Protein AF-A0A1M3DYM0-F1 (afdb_monomer_lite)

Structure (mmCIF, N/CA/C/O backbone):
data_AF-A0A1M3DYM0-F1
#
_entry.id   AF-A0A1M3DYM0-F1
#
loop_
_atom_site.group_PDB
_atom_site.id
_atom_site.type_symbol
_atom_site.label_atom_id
_atom_site.label_alt_id
_atom_site.label_comp_id
_atom_site.label_asym_id
_atom_site.label_entity_id
_atom_site.label_seq_id
_atom_site.pdbx_PDB_ins_code
_atom_site.Cartn_x
_atom_site.Cartn_y
_atom_site.Cartn_z
_atom_site.occupancy
_atom_site.B_iso_or_equiv
_atom_site.auth_seq_id
_atom_site.auth_comp_id
_atom_site.auth_asym_id
_atom_site.auth_atom_id
_atom_site.pdbx_PDB_model_num
ATOM 1 N N . MET A 1 1 ? -17.609 -6.532 -13.277 1.00 40.03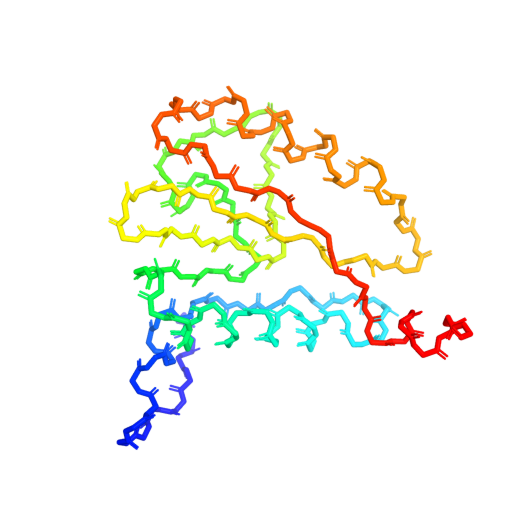 1 MET A N 1
ATOM 2 C CA . MET A 1 1 ? -17.689 -7.628 -12.290 1.00 40.03 1 MET A CA 1
ATOM 3 C C . MET A 1 1 ? -16.278 -7.915 -11.795 1.00 40.03 1 MET A C 1
ATOM 5 O O . MET A 1 1 ? -15.436 -8.261 -12.615 1.00 40.03 1 MET A O 1
ATOM 9 N N . GLU A 1 2 ? -15.977 -7.679 -10.514 1.00 49.16 2 GLU A N 1
ATOM 10 C CA . GLU A 1 2 ? -14.717 -8.156 -9.920 1.00 49.16 2 GLU A CA 1
ATOM 11 C C . GLU A 1 2 ? -14.795 -9.689 -9.853 1.00 49.16 2 GLU A C 1
ATOM 13 O O . GLU A 1 2 ? -15.688 -10.238 -9.218 1.00 49.16 2 GLU A O 1
ATOM 18 N N . GLN A 1 3 ? -13.928 -10.382 -10.597 1.00 49.69 3 GLN A N 1
ATOM 19 C CA . GLN A 1 3 ? -13.824 -11.841 -10.528 1.00 49.69 3 GLN A CA 1
ATOM 20 C C . GLN A 1 3 ? -13.095 -12.198 -9.229 1.00 49.69 3 GLN A C 1
ATOM 22 O O . GLN A 1 3 ? -11.924 -11.850 -9.080 1.00 49.69 3 GLN A O 1
ATOM 27 N N . GLY A 1 4 ? -13.798 -12.837 -8.295 1.00 56.19 4 GLY A N 1
ATOM 28 C CA . GLY A 1 4 ? -13.215 -13.370 -7.064 1.00 56.19 4 GLY A CA 1
ATOM 29 C C . GLY A 1 4 ? -12.398 -14.637 -7.325 1.00 56.19 4 GLY A C 1
ATOM 30 O O . GLY A 1 4 ? -12.636 -15.358 -8.296 1.00 56.19 4 GLY A O 1
ATOM 31 N N . LEU A 1 5 ? -11.420 -14.906 -6.459 1.00 68.75 5 LEU A N 1
ATOM 32 C CA . LEU A 1 5 ? -10.680 -16.168 -6.467 1.00 68.75 5 LEU A CA 1
ATOM 33 C C . LEU A 1 5 ? -11.627 -17.333 -6.133 1.00 68.75 5 LEU A C 1
ATOM 35 O O . LEU A 1 5 ? -12.543 -17.178 -5.332 1.00 68.75 5 LEU A O 1
ATOM 39 N N . ASN A 1 6 ? -11.383 -18.519 -6.699 1.00 79.56 6 ASN A N 1
ATOM 40 C CA . ASN A 1 6 ? -12.100 -19.726 -6.283 1.00 79.56 6 ASN A CA 1
ATOM 41 C C . ASN A 1 6 ? -11.680 -20.091 -4.843 1.00 79.56 6 ASN A C 1
ATOM 43 O O . ASN A 1 6 ? -10.498 -20.383 -4.590 1.00 79.56 6 ASN A O 1
ATOM 47 N N . ILE A 1 7 ? -12.634 -20.014 -3.912 1.00 83.31 7 ILE A N 1
ATOM 48 C CA . ILE A 1 7 ? -12.453 -20.249 -2.476 1.00 83.31 7 ILE A CA 1
ATOM 49 C C . ILE A 1 7 ? -12.817 -21.700 -2.171 1.00 83.31 7 ILE A C 1
ATOM 51 O O . ILE A 1 7 ? -13.861 -22.201 -2.581 1.00 83.31 7 ILE A O 1
ATOM 55 N N . ARG A 1 8 ? -11.924 -22.384 -1.462 1.00 87.50 8 ARG A N 1
ATOM 56 C CA . ARG A 1 8 ? -12.113 -23.754 -0.975 1.00 87.50 8 ARG A CA 1
ATOM 57 C C . ARG A 1 8 ? -12.104 -23.728 0.554 1.00 87.50 8 ARG A C 1
ATOM 59 O O . ARG A 1 8 ? -11.519 -22.791 1.098 1.00 87.50 8 ARG A O 1
ATOM 66 N N . PRO A 1 9 ? -12.664 -24.744 1.233 1.00 88.12 9 PRO A N 1
ATOM 67 C CA . PRO A 1 9 ? -12.519 -24.876 2.680 1.00 88.12 9 PRO A CA 1
ATOM 68 C C . PRO A 1 9 ? -11.049 -24.751 3.112 1.00 88.12 9 PRO A C 1
ATOM 70 O O . PRO A 1 9 ? -10.177 -25.394 2.520 1.00 88.12 9 PRO A O 1
ATOM 73 N N . GLY A 1 10 ? -10.769 -23.894 4.095 1.00 86.12 10 GLY A N 1
ATOM 74 C CA . GLY A 1 10 ? -9.414 -23.551 4.549 1.00 86.12 10 GLY A CA 1
ATOM 75 C C . GLY A 1 10 ? -8.703 -22.473 3.713 1.00 86.12 10 GLY A C 1
ATOM 76 O O . GLY A 1 10 ? -7.517 -22.205 3.922 1.00 86.12 10 GLY A O 1
ATOM 77 N N . GLN A 1 11 ? -9.384 -21.869 2.734 1.00 89.81 11 GLN A N 1
ATOM 78 C CA . GLN A 1 11 ? -8.876 -20.770 1.902 1.00 89.81 11 GLN A CA 1
ATOM 79 C C . GLN A 1 11 ? -9.762 -19.521 1.957 1.00 89.81 11 GLN A C 1
ATOM 81 O O . GLN A 1 11 ? -9.726 -18.698 1.042 1.00 89.81 11 GLN A O 1
ATOM 86 N N . GLU A 1 12 ? -10.540 -19.369 3.024 1.00 91.44 12 GLU A N 1
ATOM 87 C CA . GLU A 1 12 ? -11.462 -18.255 3.263 1.00 91.44 12 GLU A CA 1
ATOM 88 C C . GLU A 1 12 ? -10.723 -16.909 3.269 1.00 91.44 12 GLU A C 1
ATOM 90 O O . GLU A 1 12 ? -11.257 -15.899 2.823 1.00 91.44 12 GLU A O 1
ATOM 95 N N . TRP A 1 13 ? -9.438 -16.903 3.641 1.00 92.38 13 TRP A N 1
ATOM 96 C CA . TRP A 1 13 ? -8.554 -15.735 3.548 1.00 92.38 13 TRP A CA 1
ATOM 97 C C . TRP A 1 13 ? -8.518 -15.104 2.143 1.00 92.38 13 TRP A C 1
ATOM 99 O O . TRP A 1 13 ? -8.252 -13.910 2.011 1.00 92.38 13 TRP A O 1
ATOM 109 N N . LYS A 1 14 ? -8.827 -15.860 1.079 1.00 92.12 14 LYS A N 1
ATOM 110 C CA . LYS A 1 14 ? -8.920 -15.332 -0.291 1.00 92.12 14 LYS A CA 1
ATOM 111 C C . LYS A 1 14 ? -10.018 -14.279 -0.454 1.00 92.12 14 LYS A C 1
ATOM 113 O O . LYS A 1 14 ? -9.884 -13.429 -1.329 1.00 92.12 14 LYS A O 1
ATOM 118 N N . GLU A 1 15 ? -11.069 -14.307 0.368 1.00 92.69 15 GLU A N 1
ATOM 119 C CA . GLU A 1 15 ? -12.156 -13.315 0.346 1.00 92.69 15 GLU A CA 1
ATOM 120 C C . GLU A 1 15 ? -11.681 -11.908 0.726 1.00 92.69 15 GLU A C 1
ATOM 122 O O . GLU A 1 15 ? -12.278 -10.907 0.317 1.00 92.69 15 GLU A O 1
ATOM 127 N N . LEU A 1 16 ? -10.580 -11.819 1.478 1.00 95.62 16 LEU A N 1
ATOM 128 C CA . LEU A 1 16 ? -9.993 -10.550 1.894 1.00 95.62 16 LEU A CA 1
ATOM 129 C C . LEU A 1 16 ? -9.341 -9.804 0.725 1.00 95.62 16 LEU A C 1
ATOM 131 O O . LEU A 1 16 ? -9.218 -8.583 0.794 1.00 95.62 16 LEU A O 1
ATOM 135 N N . ILE A 1 17 ? -8.926 -10.513 -0.332 1.00 96.44 17 ILE A N 1
ATOM 136 C CA . ILE A 1 17 ? -8.155 -9.962 -1.450 1.00 96.44 17 ILE A CA 1
ATOM 137 C C . ILE A 1 17 ? -9.098 -9.566 -2.590 1.00 96.44 17 ILE A C 1
ATOM 139 O O . ILE A 1 17 ? -9.774 -10.404 -3.185 1.00 96.44 17 ILE A O 1
ATOM 143 N N . LYS A 1 18 ? -9.108 -8.277 -2.940 1.00 95.50 18 LYS A N 1
ATOM 144 C CA . LYS A 1 18 ? -9.965 -7.707 -3.991 1.00 95.50 18 LYS A CA 1
ATOM 145 C C . LYS A 1 18 ? -9.143 -6.990 -5.064 1.00 95.50 18 LYS A C 1
ATOM 147 O O . LYS A 1 18 ? -8.092 -6.412 -4.794 1.00 95.50 18 LYS A O 1
ATOM 152 N N . GLY A 1 19 ? -9.665 -6.946 -6.286 1.00 93.38 19 GLY A N 1
ATOM 153 C CA . GLY A 1 19 ? -9.029 -6.262 -7.414 1.00 93.38 19 GLY A CA 1
ATOM 154 C C . GLY A 1 19 ? -8.080 -7.149 -8.224 1.00 93.38 19 GLY A C 1
ATOM 155 O O . GLY A 1 19 ? -8.156 -8.373 -8.179 1.00 93.38 19 GLY A O 1
ATOM 156 N N . ARG A 1 20 ? -7.232 -6.516 -9.040 1.00 94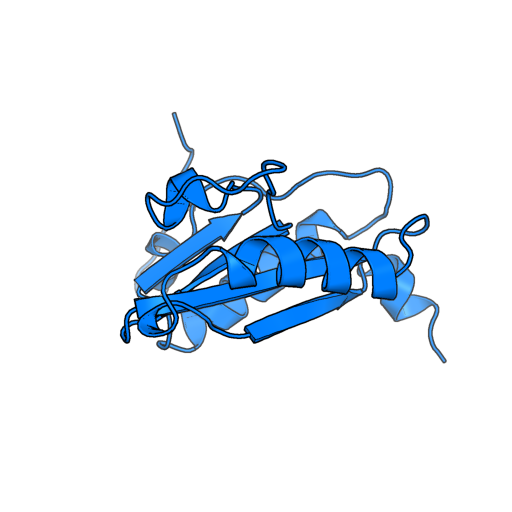.00 20 ARG A N 1
ATOM 157 C CA . ARG A 1 20 ? -6.264 -7.189 -9.920 1.00 94.00 20 ARG A CA 1
ATOM 158 C C . ARG A 1 20 ? -4.911 -6.501 -9.774 1.00 94.00 20 ARG A C 1
ATOM 160 O O . ARG A 1 20 ? -4.910 -5.272 -9.687 1.00 94.00 20 ARG A O 1
ATOM 167 N N . PRO A 1 21 ? -3.796 -7.248 -9.755 1.00 94.25 21 PRO A N 1
ATOM 168 C CA . PRO A 1 21 ? -2.479 -6.633 -9.682 1.00 94.25 21 PRO A CA 1
ATOM 169 C C . PRO A 1 21 ? -2.215 -5.785 -10.928 1.00 94.25 21 PRO A C 1
ATOM 171 O O . PRO A 1 21 ? -2.803 -6.008 -11.992 1.00 94.25 21 PRO A O 1
ATOM 174 N N . GLN A 1 22 ? -1.324 -4.806 -10.801 1.00 92.25 22 GLN A N 1
ATOM 175 C CA . GLN A 1 22 ? -0.826 -4.081 -11.957 1.00 92.25 22 GLN A CA 1
ATOM 176 C C . GLN A 1 22 ? 0.103 -4.986 -12.769 1.00 92.25 22 GLN A C 1
ATOM 178 O O . GLN A 1 22 ? 1.094 -5.508 -12.258 1.00 92.25 22 GLN A O 1
ATOM 183 N N . VAL A 1 23 ? -0.214 -5.132 -14.053 1.00 90.12 23 VAL A N 1
ATOM 184 C CA . VAL A 1 23 ? 0.666 -5.778 -15.026 1.00 90.12 23 VAL A CA 1
ATOM 185 C C . VAL A 1 23 ? 1.568 -4.702 -15.625 1.00 90.12 23 VAL A C 1
ATOM 187 O O . VAL A 1 23 ? 1.080 -3.687 -16.122 1.00 90.12 23 VAL A O 1
ATOM 190 N N . THR A 1 24 ? 2.881 -4.910 -15.556 1.00 86.56 24 THR A N 1
ATOM 191 C CA . THR A 1 24 ? 3.902 -4.015 -16.124 1.00 86.56 24 THR A CA 1
ATOM 192 C C . THR A 1 24 ? 4.804 -4.788 -17.088 1.00 86.56 24 THR A C 1
ATOM 194 O O . THR A 1 24 ? 4.672 -6.000 -17.237 1.00 86.56 24 THR A O 1
ATOM 197 N N . GLY A 1 25 ? 5.750 -4.100 -17.734 1.00 85.19 25 GLY A N 1
ATOM 198 C CA . GLY A 1 25 ? 6.798 -4.753 -18.529 1.00 85.19 25 GLY A CA 1
ATOM 199 C C . GLY A 1 25 ? 7.892 -5.440 -17.696 1.00 85.19 25 GLY A C 1
ATOM 200 O O . GLY A 1 25 ? 8.821 -6.001 -18.271 1.00 85.19 25 GLY A O 1
ATOM 201 N N . THR A 1 26 ? 7.831 -5.377 -16.359 1.00 88.62 26 THR A N 1
ATOM 202 C CA . THR A 1 26 ? 8.799 -6.053 -15.484 1.00 88.62 26 THR A CA 1
ATOM 203 C C . THR A 1 26 ? 8.251 -7.399 -15.028 1.00 88.62 26 THR A C 1
ATOM 205 O O . THR A 1 26 ? 7.229 -7.475 -14.347 1.00 88.62 26 THR A O 1
ATOM 208 N N . GLU A 1 27 ? 8.961 -8.466 -15.383 1.00 89.94 27 GLU A N 1
ATOM 209 C CA . GLU A 1 27 ? 8.578 -9.834 -15.048 1.00 89.94 27 GLU A CA 1
ATOM 210 C C . GLU A 1 27 ? 8.458 -10.046 -13.531 1.00 89.94 27 GLU A C 1
ATOM 212 O O . GLU A 1 27 ? 9.367 -9.727 -12.752 1.00 89.94 27 GLU A O 1
ATOM 217 N N . GLY A 1 28 ? 7.313 -10.605 -13.132 1.00 89.38 28 GLY A N 1
ATOM 218 C CA . GLY A 1 28 ? 6.984 -10.952 -11.754 1.00 89.38 28 GLY A CA 1
ATOM 219 C C . GLY A 1 28 ? 6.511 -9.791 -10.882 1.00 89.38 28 GLY A C 1
ATOM 220 O O . GLY A 1 28 ? 6.407 -9.965 -9.672 1.00 89.38 28 GLY A O 1
ATOM 221 N N . HIS A 1 29 ? 6.229 -8.619 -11.455 1.00 93.31 29 HIS A N 1
ATOM 222 C CA . HIS A 1 29 ? 5.649 -7.491 -10.720 1.00 93.31 29 HIS A CA 1
ATOM 223 C C . HIS A 1 29 ? 4.248 -7.810 -10.164 1.00 93.31 29 HIS A C 1
ATOM 225 O O . HIS A 1 29 ? 3.953 -7.628 -8.979 1.00 93.31 29 HIS A O 1
ATOM 231 N N . ASP A 1 30 ? 3.386 -8.342 -11.025 1.00 93.38 30 ASP A N 1
ATOM 232 C CA . ASP A 1 30 ? 2.032 -8.770 -10.692 1.00 93.38 30 ASP A CA 1
ATOM 233 C C . ASP A 1 30 ? 2.030 -9.955 -9.721 1.00 93.38 30 ASP A C 1
ATOM 235 O O . ASP A 1 30 ? 1.288 -9.960 -8.737 1.00 93.38 30 ASP A O 1
ATOM 239 N N . PHE A 1 31 ? 2.917 -10.920 -9.961 1.00 93.75 31 PHE A N 1
ATOM 240 C CA . PHE A 1 31 ? 3.108 -12.080 -9.106 1.00 93.75 31 PHE A CA 1
ATOM 241 C C . PHE A 1 31 ? 3.513 -11.669 -7.688 1.00 93.75 31 PHE A C 1
ATOM 243 O O 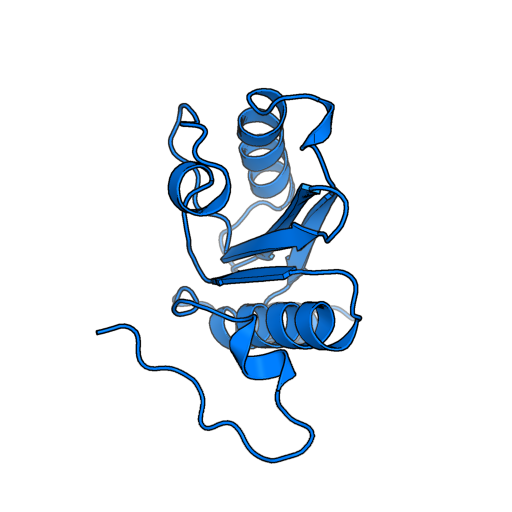. PHE A 1 31 ? 2.853 -12.070 -6.735 1.00 93.75 31 PHE A O 1
ATOM 250 N N . THR A 1 32 ? 4.516 -10.798 -7.535 1.00 95.75 32 THR A N 1
ATOM 251 C CA . THR A 1 32 ? 4.928 -10.306 -6.212 1.00 95.75 32 THR A CA 1
ATOM 252 C C . THR A 1 32 ? 3.815 -9.526 -5.509 1.00 95.75 32 THR A C 1
ATOM 254 O O . THR A 1 32 ? 3.658 -9.652 -4.297 1.00 95.75 32 THR A O 1
ATOM 257 N N . SER A 1 33 ? 2.995 -8.771 -6.244 1.00 96.69 33 SER A N 1
ATOM 258 C CA . SER A 1 33 ? 1.826 -8.099 -5.657 1.00 96.69 33 SER A CA 1
ATOM 259 C C . SER A 1 33 ? 0.820 -9.110 -5.086 1.00 96.69 33 SER A C 1
ATOM 261 O O . SER A 1 33 ? 0.292 -8.921 -3.989 1.00 96.69 33 SER A O 1
ATOM 263 N N . ILE A 1 34 ? 0.575 -10.210 -5.808 1.00 96.19 34 ILE A N 1
ATOM 264 C CA . ILE A 1 34 ? -0.291 -11.304 -5.346 1.00 96.19 34 ILE A CA 1
ATOM 265 C C . ILE A 1 34 ? 0.318 -12.007 -4.126 1.00 96.19 34 ILE A C 1
ATOM 267 O O . ILE A 1 34 ? -0.408 -12.247 -3.164 1.00 96.19 34 ILE A O 1
ATOM 271 N N . GLU A 1 35 ? 1.621 -12.309 -4.132 1.00 96.62 35 GLU A N 1
ATOM 272 C CA . GLU A 1 35 ? 2.314 -12.938 -2.994 1.00 96.62 35 GLU A CA 1
ATOM 273 C C . GLU A 1 35 ? 2.131 -12.125 -1.710 1.00 96.62 35 GLU A C 1
ATOM 275 O O . GLU A 1 35 ? 1.683 -12.663 -0.701 1.00 96.62 35 GLU A O 1
ATOM 280 N N . VAL A 1 36 ? 2.371 -10.813 -1.771 1.00 97.81 36 VAL A N 1
ATOM 281 C CA . VAL A 1 36 ? 2.185 -9.904 -0.629 1.00 97.81 36 VAL A CA 1
ATOM 282 C C . VAL A 1 36 ? 0.742 -9.924 -0.128 1.00 97.81 36 VAL A C 1
ATOM 284 O O . VAL A 1 36 ? 0.503 -9.973 1.078 1.00 97.81 36 VAL A O 1
ATOM 287 N N . ALA A 1 37 ? -0.238 -9.898 -1.035 1.00 97.81 37 ALA A N 1
ATOM 288 C CA . ALA A 1 37 ? -1.642 -9.953 -0.643 1.00 97.81 37 ALA A CA 1
ATOM 289 C C . ALA A 1 37 ? -2.003 -11.286 0.034 1.00 97.81 37 ALA A C 1
ATOM 291 O O . ALA A 1 37 ? -2.769 -11.286 0.997 1.00 97.81 37 ALA A O 1
ATOM 292 N N . ILE A 1 38 ? -1.434 -12.406 -0.424 1.00 96.69 38 ILE A N 1
ATOM 293 C CA . ILE A 1 38 ? -1.601 -13.723 0.209 1.00 96.69 38 ILE A CA 1
ATOM 294 C C . ILE A 1 38 ? -0.960 -13.733 1.599 1.00 96.69 38 ILE A C 1
ATOM 296 O O . ILE A 1 38 ? -1.626 -14.119 2.557 1.00 96.69 38 ILE A O 1
ATOM 300 N N . GLU A 1 39 ? 0.284 -13.262 1.731 1.00 97.44 39 GLU A N 1
ATOM 301 C CA . GLU A 1 39 ? 0.985 -13.147 3.019 1.00 97.44 39 GLU A CA 1
ATOM 302 C C . GLU A 1 39 ? 0.158 -12.335 4.026 1.00 97.44 39 GLU A C 1
ATOM 304 O O . GLU A 1 39 ? -0.042 -12.745 5.171 1.00 97.44 39 GLU A O 1
ATOM 309 N N . TRP A 1 40 ? -0.375 -11.190 3.595 1.00 98.06 40 TRP A N 1
ATOM 310 C CA . TRP A 1 40 ? -1.212 -10.336 4.435 1.00 98.06 40 TRP A CA 1
ATOM 311 C C . TRP A 1 40 ? -2.527 -11.013 4.809 1.00 98.06 40 TRP A C 1
ATOM 313 O O . TRP A 1 40 ? -2.902 -10.996 5.981 1.00 98.06 40 TRP A O 1
ATOM 323 N N . ALA A 1 41 ? -3.205 -11.654 3.859 1.00 97.31 41 ALA A N 1
ATOM 324 C CA . ALA A 1 41 ? -4.462 -12.344 4.126 1.00 97.31 41 ALA A CA 1
ATOM 325 C C . ALA A 1 41 ? -4.273 -13.505 5.116 1.00 97.31 41 ALA A C 1
ATOM 327 O O . ALA A 1 41 ? -5.068 -13.676 6.038 1.00 97.31 41 ALA A O 1
ATOM 328 N N . GLN A 1 42 ? -3.189 -14.267 4.967 1.00 96.31 42 GLN A N 1
ATOM 329 C CA . GLN A 1 42 ? -2.860 -15.392 5.841 1.00 96.31 42 GLN A CA 1
ATOM 330 C C . GLN A 1 42 ? -2.344 -14.958 7.218 1.00 96.31 42 GLN A C 1
ATOM 332 O O . GLN A 1 42 ? -2.440 -15.728 8.169 1.00 96.31 42 GLN A O 1
ATOM 337 N N . SER A 1 43 ? -1.839 -13.727 7.358 1.00 96.75 43 SER A N 1
ATOM 338 C CA . SER A 1 43 ? -1.349 -13.215 8.645 1.00 96.75 43 SER A CA 1
ATOM 339 C C . SER A 1 43 ? -2.441 -13.031 9.708 1.00 96.75 43 SER A C 1
ATOM 341 O O . SER A 1 43 ? -2.122 -12.910 10.888 1.00 96.75 43 SER A O 1
ATOM 343 N N . GLY A 1 44 ? -3.716 -12.938 9.306 1.00 96.12 44 GLY A N 1
ATOM 344 C CA . GLY A 1 44 ? -4.834 -12.626 10.204 1.00 96.12 44 GLY A CA 1
ATOM 345 C C . GLY A 1 44 ? -4.863 -11.179 10.718 1.00 96.12 44 GLY A C 1
ATOM 346 O O . GLY A 1 44 ? -5.688 -10.847 11.562 1.00 96.12 44 GLY A O 1
ATOM 347 N N . LEU A 1 45 ? -3.978 -10.298 10.232 1.00 97.94 45 LEU A N 1
ATOM 348 C CA . LEU A 1 45 ? -3.918 -8.897 10.671 1.00 97.94 45 LEU A CA 1
ATOM 349 C C . LEU A 1 45 ? -4.885 -7.976 9.917 1.00 97.94 45 LEU A C 1
ATOM 351 O O . LEU A 1 45 ? -5.193 -6.883 10.402 1.00 97.94 45 LEU A O 1
ATOM 355 N N . TYR A 1 46 ? -5.344 -8.392 8.738 1.00 98.25 46 TYR A N 1
ATOM 356 C CA . TYR A 1 46 ? -6.067 -7.548 7.792 1.00 98.25 46 TYR A CA 1
ATOM 357 C C . TYR A 1 46 ? -7.518 -7.978 7.636 1.00 98.25 46 TYR A C 1
ATOM 359 O O . TYR A 1 46 ? -7.817 -9.159 7.504 1.00 98.25 46 TYR A O 1
ATOM 367 N N . LYS A 1 47 ? -8.409 -6.988 7.561 1.00 97.12 47 LYS A N 1
ATOM 368 C CA . LYS A 1 47 ? -9.834 -7.190 7.261 1.00 97.12 47 LYS A CA 1
ATOM 369 C C . LYS A 1 47 ? -10.188 -6.947 5.794 1.00 97.12 47 LYS A C 1
ATOM 371 O O . LYS A 1 47 ? -11.246 -7.368 5.345 1.00 97.12 47 LYS A O 1
ATOM 376 N N . GLU A 1 48 ? -9.338 -6.236 5.055 1.00 97.38 48 GLU A N 1
ATOM 377 C CA . GLU A 1 48 ? -9.491 -6.020 3.615 1.00 97.38 48 GLU A CA 1
ATOM 378 C C . GLU A 1 48 ? -8.131 -5.727 2.983 1.00 97.38 48 GLU A C 1
ATOM 380 O O . GLU A 1 48 ? -7.344 -4.956 3.532 1.00 97.38 48 GLU A O 1
ATOM 385 N N . ILE A 1 49 ? -7.874 -6.315 1.817 1.00 98.44 49 ILE A N 1
ATOM 386 C CA . ILE A 1 49 ? -6.670 -6.117 1.013 1.00 98.44 49 ILE A CA 1
ATOM 387 C C . ILE A 1 49 ? -7.112 -5.846 -0.422 1.00 98.44 49 ILE A C 1
ATOM 389 O O . ILE A 1 49 ? -7.957 -6.553 -0.975 1.00 98.44 49 ILE A O 1
ATOM 393 N N . ARG A 1 50 ? -6.546 -4.821 -1.055 1.00 97.81 50 ARG A N 1
ATOM 394 C CA . ARG A 1 50 ? -6.812 -4.504 -2.455 1.00 97.81 50 ARG A CA 1
ATOM 395 C C . ARG A 1 50 ? -5.540 -4.392 -3.273 1.00 97.81 50 ARG A C 1
ATOM 397 O O . ARG A 1 50 ? -4.553 -3.816 -2.827 1.00 97.81 50 ARG A O 1
ATOM 404 N N . LEU A 1 51 ? -5.627 -4.890 -4.500 1.00 97.94 51 LEU A N 1
ATOM 405 C CA . LEU A 1 51 ? -4.578 -4.815 -5.509 1.00 97.94 51 LEU A CA 1
ATOM 406 C C . LEU A 1 51 ? -4.843 -3.658 -6.477 1.00 97.94 51 LEU A C 1
ATOM 408 O O . LEU A 1 51 ? -5.944 -3.575 -7.036 1.00 97.94 51 LEU A O 1
ATOM 412 N N . ASN A 1 52 ? -3.839 -2.800 -6.684 1.00 97.12 52 ASN A N 1
ATOM 413 C CA . ASN A 1 52 ? -3.870 -1.644 -7.585 1.00 97.12 52 ASN A CA 1
ATOM 414 C C . ASN A 1 52 ? -5.142 -0.790 -7.395 1.00 97.12 52 ASN A C 1
ATOM 416 O O . ASN A 1 52 ? -6.035 -0.707 -8.258 1.00 97.12 52 ASN A O 1
ATOM 420 N N . ARG A 1 53 ? -5.288 -0.210 -6.198 1.00 97.19 53 ARG A N 1
ATOM 421 C CA . ARG A 1 53 ? -6.454 0.607 -5.820 1.00 97.19 53 ARG A CA 1
ATOM 422 C C . ARG A 1 53 ? -6.046 1.868 -5.083 1.00 97.19 53 ARG A C 1
ATOM 424 O O . ARG A 1 53 ? -5.076 1.895 -4.345 1.00 97.19 53 ARG A O 1
ATOM 431 N N . ALA A 1 54 ? -6.839 2.921 -5.276 1.00 97.25 54 ALA A N 1
ATOM 432 C CA . ALA A 1 54 ? -6.565 4.216 -4.669 1.00 97.25 54 ALA A CA 1
ATOM 433 C C . ALA A 1 54 ? -6.877 4.227 -3.173 1.00 97.25 54 ALA A C 1
ATOM 435 O O . ALA A 1 54 ? -7.856 3.606 -2.756 1.00 97.25 54 ALA A O 1
ATOM 436 N N . TYR A 1 55 ? -6.148 5.053 -2.414 1.00 97.88 55 TYR A N 1
ATOM 437 C CA . TYR A 1 55 ? -6.439 5.325 -1.000 1.00 97.88 55 TYR A CA 1
ATOM 438 C C . TYR A 1 55 ? -7.926 5.614 -0.777 1.00 97.88 55 TYR A C 1
ATOM 440 O O . TYR A 1 55 ? -8.560 4.897 -0.018 1.00 97.88 55 TYR A O 1
ATOM 448 N N . LYS A 1 56 ? -8.531 6.538 -1.539 1.00 97.56 56 LYS A N 1
ATOM 449 C CA . LYS A 1 56 ? -9.969 6.863 -1.438 1.00 97.56 56 LYS A CA 1
ATOM 450 C C . LYS A 1 56 ? -10.889 5.649 -1.528 1.00 97.56 56 LYS A C 1
ATOM 452 O O . LYS A 1 56 ? -11.879 5.582 -0.813 1.00 97.56 56 LYS A O 1
ATOM 457 N N . THR A 1 57 ? -10.594 4.709 -2.424 1.00 95.31 57 THR A N 1
ATOM 458 C CA . THR A 1 57 ? -11.430 3.516 -2.617 1.00 95.31 57 THR A CA 1
ATOM 459 C C . THR A 1 57 ? -11.423 2.620 -1.383 1.00 95.31 57 THR A C 1
ATOM 461 O O . THR A 1 57 ? -12.401 1.924 -1.137 1.00 95.31 57 THR A O 1
ATOM 464 N N . VAL A 1 58 ? -10.328 2.637 -0.628 1.00 94.56 58 VAL A N 1
ATOM 465 C CA . VAL A 1 58 ? -10.117 1.768 0.529 1.00 94.56 58 VAL A CA 1
ATOM 466 C C . VAL A 1 58 ? -10.474 2.483 1.831 1.00 94.56 58 VAL A C 1
ATOM 468 O O . VAL A 1 58 ? -11.144 1.919 2.684 1.00 94.56 58 VAL A O 1
ATOM 471 N N . THR A 1 59 ? -10.070 3.742 1.976 1.00 95.75 59 THR A N 1
ATOM 472 C CA . THR A 1 59 ? -10.159 4.519 3.219 1.00 95.75 59 THR A CA 1
ATOM 473 C C . THR A 1 59 ? -11.312 5.521 3.236 1.00 95.75 59 THR A C 1
ATOM 475 O O . THR A 1 59 ? -11.604 6.088 4.283 1.00 95.75 59 THR A O 1
ATOM 478 N N . GLY A 1 60 ? -11.929 5.809 2.084 1.00 96.50 60 GLY A N 1
ATOM 479 C CA . GLY A 1 60 ? -12.865 6.926 1.904 1.00 96.50 60 GLY A CA 1
ATOM 480 C C . GLY A 1 60 ? -12.191 8.302 1.789 1.00 96.50 60 GLY A C 1
ATOM 481 O O . GLY A 1 60 ? -12.832 9.262 1.364 1.00 96.50 60 GLY A O 1
ATOM 482 N N . VAL A 1 61 ? -10.893 8.409 2.093 1.00 96.06 61 VAL A N 1
ATOM 483 C CA . VAL A 1 61 ? -10.148 9.675 2.113 1.00 96.06 61 VAL A CA 1
ATOM 484 C C . VAL A 1 61 ? -9.487 9.926 0.760 1.00 96.06 61 VAL A C 1
ATOM 486 O O . VAL A 1 61 ? -8.680 9.133 0.272 1.00 96.06 61 VAL A O 1
ATOM 489 N N . GLN A 1 62 ? -9.831 11.049 0.135 1.00 96.69 62 GLN A N 1
ATOM 490 C CA . GLN A 1 62 ? -9.189 11.511 -1.093 1.00 96.69 62 GLN A CA 1
ATOM 491 C C . GLN A 1 62 ? -7.764 11.988 -0.785 1.00 96.69 62 GLN A C 1
ATOM 493 O O . GLN A 1 62 ? -7.582 12.843 0.074 1.00 96.69 62 GLN A O 1
ATOM 498 N N . THR A 1 63 ? -6.779 11.478 -1.523 1.00 97.19 63 THR A N 1
ATOM 499 C CA . THR A 1 63 ? -5.410 12.008 -1.522 1.00 97.19 63 THR A CA 1
ATOM 500 C C . THR A 1 63 ? -5.158 12.835 -2.780 1.00 97.19 63 THR A C 1
ATOM 502 O O . THR A 1 63 ? -5.723 12.542 -3.847 1.00 97.19 63 THR A O 1
ATOM 505 N N . THR A 1 64 ? -4.319 13.862 -2.645 1.00 96.25 64 THR A N 1
ATOM 506 C CA . THR A 1 64 ? -3.858 14.728 -3.735 1.00 96.25 64 THR A CA 1
ATOM 507 C C . THR A 1 64 ? -2.326 14.787 -3.711 1.00 96.25 64 THR A C 1
ATOM 509 O O . THR A 1 64 ? -1.774 15.223 -2.705 1.00 96.25 64 THR A O 1
ATOM 512 N N . PRO A 1 65 ? -1.632 14.356 -4.779 1.00 96.31 65 PRO A N 1
ATOM 513 C CA . PRO A 1 65 ? -2.184 13.692 -5.960 1.00 96.31 65 PRO A CA 1
ATOM 514 C C . PRO A 1 65 ? -2.816 12.332 -5.620 1.00 96.31 65 PRO A C 1
ATOM 516 O O . PRO A 1 65 ? -2.496 11.699 -4.613 1.00 96.31 65 PRO A O 1
ATOM 519 N N . ARG A 1 66 ? -3.724 11.860 -6.482 1.00 96.88 66 ARG A N 1
ATOM 520 C CA . ARG A 1 66 ? -4.360 10.547 -6.317 1.00 96.88 66 ARG A CA 1
ATOM 521 C C . ARG A 1 66 ? -3.300 9.447 -6.442 1.00 96.88 66 ARG A C 1
ATOM 523 O O . ARG A 1 66 ? -2.724 9.279 -7.514 1.00 96.88 66 ARG A O 1
ATOM 530 N N . ARG A 1 67 ? -3.093 8.666 -5.377 1.00 95.81 67 ARG A N 1
ATOM 531 C CA . ARG A 1 67 ? -2.150 7.529 -5.348 1.00 95.81 67 ARG A CA 1
ATOM 532 C C . ARG A 1 67 ? -2.863 6.182 -5.318 1.00 95.81 67 ARG A C 1
ATOM 534 O O . ARG A 1 67 ? -3.916 6.063 -4.685 1.00 95.81 67 ARG A O 1
ATOM 541 N N . LEU A 1 68 ? -2.285 5.202 -6.011 1.00 97.00 68 LEU A N 1
ATOM 542 C CA . LEU A 1 68 ? -2.749 3.819 -6.119 1.00 97.00 68 LEU A CA 1
ATOM 543 C C . LEU A 1 68 ? -1.544 2.917 -5.848 1.00 97.00 68 LEU A C 1
ATOM 545 O O . LEU A 1 68 ? -0.784 2.680 -6.778 1.00 97.00 68 LEU A O 1
ATOM 549 N N . PRO A 1 69 ? -1.356 2.462 -4.605 1.00 97.31 69 PRO A N 1
ATOM 550 C CA . PRO A 1 69 ? -0.334 1.470 -4.317 1.00 97.31 69 PRO A CA 1
ATOM 551 C C . PRO A 1 69 ? -0.625 0.150 -5.031 1.00 97.31 69 PRO A C 1
ATOM 553 O O . PRO A 1 69 ? -1.800 -0.199 -5.237 1.00 97.31 69 PRO A O 1
ATOM 556 N N . ASP A 1 70 ? 0.423 -0.618 -5.323 1.00 97.75 70 ASP A N 1
ATOM 557 C CA . ASP A 1 70 ? 0.287 -1.978 -5.859 1.00 97.75 70 ASP A CA 1
ATOM 558 C C . ASP A 1 70 ? -0.523 -2.886 -4.933 1.00 97.75 70 ASP A C 1
ATOM 560 O O . ASP A 1 70 ? -1.408 -3.621 -5.388 1.00 97.75 70 ASP A O 1
ATOM 564 N N . VAL A 1 71 ? -0.275 -2.785 -3.623 1.00 98.56 71 VAL A N 1
ATOM 565 C CA . VAL A 1 71 ? -1.069 -3.441 -2.580 1.00 98.56 71 VAL A CA 1
ATOM 566 C C . VAL A 1 71 ? -1.391 -2.444 -1.474 1.00 98.56 71 VAL A C 1
ATOM 568 O O . VAL A 1 71 ? -0.510 -1.765 -0.951 1.00 98.56 71 VAL A O 1
ATOM 571 N N . ILE A 1 72 ? -2.659 -2.377 -1.079 1.00 98.56 72 ILE A N 1
ATOM 572 C CA . ILE A 1 72 ? -3.138 -1.570 0.047 1.00 98.56 72 ILE A CA 1
ATOM 573 C C . ILE A 1 72 ? -4.052 -2.421 0.927 1.00 98.56 72 ILE A C 1
ATOM 575 O O . ILE A 1 72 ? -4.921 -3.131 0.425 1.00 98.56 72 ILE A O 1
ATOM 579 N N . GLY A 1 73 ? -3.866 -2.363 2.243 1.00 98.25 73 GLY A N 1
ATOM 580 C CA . GLY A 1 73 ? -4.579 -3.215 3.191 1.00 98.25 73 GLY A CA 1
ATOM 581 C C . GLY A 1 73 ? -5.017 -2.448 4.426 1.00 98.25 73 GLY A C 1
ATOM 582 O O . GLY A 1 73 ? -4.268 -1.624 4.945 1.00 98.25 73 GLY A O 1
ATOM 583 N N . ILE A 1 74 ? -6.229 -2.732 4.905 1.00 98.31 74 ILE A N 1
ATOM 584 C CA . ILE A 1 74 ? -6.735 -2.214 6.176 1.00 98.31 74 ILE A CA 1
ATOM 585 C C . ILE A 1 74 ? -6.620 -3.316 7.219 1.00 98.31 74 ILE A C 1
ATOM 587 O O . ILE A 1 74 ? -7.197 -4.399 7.076 1.00 98.31 74 ILE A O 1
ATOM 591 N N . ARG A 1 75 ? -5.903 -3.017 8.294 1.00 98.38 75 ARG A N 1
ATOM 592 C CA . ARG A 1 75 ? -5.803 -3.870 9.473 1.00 98.38 75 ARG A CA 1
ATOM 593 C C . ARG A 1 75 ? -7.108 -3.905 10.268 1.00 98.38 75 ARG A C 1
ATOM 595 O O . ARG A 1 75 ? -7.963 -3.023 10.141 1.00 98.38 75 ARG A O 1
ATOM 602 N N . HIS A 1 76 ? -7.260 -4.896 11.143 1.00 98.00 76 HIS A N 1
ATOM 603 C CA . HIS A 1 76 ? -8.394 -4.941 12.074 1.00 98.00 76 HIS A CA 1
ATOM 604 C C . HIS A 1 76 ? -8.472 -3.698 12.980 1.00 98.00 76 HIS A C 1
ATOM 606 O O . HIS A 1 76 ? -9.575 -3.224 13.247 1.00 98.00 76 HIS A O 1
ATOM 612 N N . ASP A 1 77 ? -7.326 -3.114 13.354 1.00 97.62 77 ASP A N 1
ATOM 613 C CA . ASP A 1 77 ? -7.223 -1.878 14.151 1.00 97.62 77 ASP A CA 1
ATOM 614 C C . ASP A 1 77 ? -7.514 -0.583 13.359 1.00 97.62 77 ASP A C 1
ATOM 616 O O . ASP A 1 77 ? -7.520 0.504 13.929 1.00 97.62 77 ASP A O 1
ATOM 620 N N . GLY A 1 78 ? -7.777 -0.685 12.051 1.00 97.44 78 GLY A N 1
ATOM 621 C CA . GLY A 1 78 ? -8.085 0.451 11.180 1.00 97.44 78 GLY A CA 1
ATOM 622 C C . GLY A 1 78 ? -6.874 1.122 10.530 1.00 97.44 78 GLY A C 1
ATOM 623 O O . GLY A 1 78 ? -7.072 2.012 9.699 1.00 97.44 78 GLY A O 1
ATOM 624 N N . LYS A 1 79 ? -5.643 0.689 10.832 1.00 98.44 79 LYS A N 1
ATOM 625 C CA . LYS A 1 79 ? -4.446 1.196 10.150 1.00 98.44 79 LYS A CA 1
ATOM 626 C C . LYS A 1 79 ? -4.362 0.701 8.713 1.00 98.44 79 LYS A C 1
ATOM 628 O O . LYS A 1 79 ? -4.778 -0.412 8.393 1.00 98.44 79 LYS A O 1
ATOM 633 N N . VAL A 1 80 ? -3.793 1.540 7.859 1.00 98.38 80 VAL A N 1
ATOM 634 C CA . VAL A 1 80 ? -3.634 1.308 6.426 1.00 98.38 80 VAL A CA 1
ATOM 635 C C . VAL A 1 80 ? -2.164 1.081 6.131 1.00 98.38 80 VAL A C 1
ATOM 637 O O . VAL A 1 80 ? -1.350 1.988 6.303 1.00 98.38 80 VAL A O 1
ATOM 640 N N . ASP A 1 81 ? -1.838 -0.119 5.667 1.00 98.69 81 ASP A N 1
ATOM 641 C CA . ASP A 1 81 ? -0.512 -0.437 5.154 1.00 98.69 81 ASP A CA 1
ATOM 642 C C . ASP A 1 81 ? -0.527 -0.448 3.629 1.00 98.69 81 ASP A C 1
ATOM 644 O O . ASP A 1 81 ? -1.533 -0.801 3.005 1.00 98.69 81 ASP A O 1
ATOM 648 N N . VAL A 1 82 ? 0.609 -0.095 3.031 1.00 98.38 82 VAL A N 1
ATOM 649 C CA . VAL A 1 82 ? 0.793 -0.102 1.578 1.00 98.38 82 VAL A CA 1
ATOM 650 C C . VAL A 1 82 ? 2.131 -0.711 1.185 1.00 98.38 82 VAL A C 1
ATOM 652 O O . VAL A 1 82 ? 3.127 -0.592 1.908 1.00 98.38 82 VAL A O 1
ATOM 655 N N . VAL A 1 83 ? 2.148 -1.357 0.026 1.00 98.44 83 VAL A N 1
ATOM 656 C CA . VAL A 1 83 ? 3.345 -1.900 -0.613 1.00 98.44 83 VAL A CA 1
ATOM 657 C C . VAL A 1 83 ? 3.389 -1.423 -2.055 1.00 98.44 83 VAL A C 1
ATOM 659 O O . VAL A 1 83 ? 2.385 -1.519 -2.756 1.00 98.44 83 VAL A O 1
ATOM 662 N N . GLU A 1 84 ? 4.570 -0.975 -2.477 1.00 97.25 84 GLU A N 1
ATOM 663 C CA . GLU A 1 84 ? 4.920 -0.805 -3.890 1.00 97.25 84 GLU A CA 1
ATOM 664 C C . GLU A 1 84 ? 5.898 -1.899 -4.318 1.00 97.25 84 GLU A C 1
ATOM 666 O O . GLU A 1 84 ? 6.859 -2.216 -3.601 1.00 97.25 84 GLU A O 1
ATOM 671 N N . VAL A 1 85 ? 5.666 -2.476 -5.490 1.00 95.69 85 VAL A N 1
ATOM 672 C CA . VAL A 1 85 ? 6.542 -3.461 -6.112 1.00 95.69 85 VAL A CA 1
ATOM 673 C C . VAL A 1 85 ? 7.429 -2.739 -7.119 1.00 95.69 85 VAL A C 1
ATOM 675 O O . VAL A 1 85 ? 6.993 -2.262 -8.154 1.00 95.69 85 VAL A O 1
ATOM 678 N N . GLN A 1 86 ? 8.721 -2.661 -6.829 1.00 93.00 86 GLN A N 1
ATOM 679 C CA . GLN A 1 86 ? 9.676 -1.970 -7.679 1.00 93.00 86 GLN A CA 1
ATOM 680 C C . GLN A 1 86 ? 9.808 -2.677 -9.038 1.00 93.00 86 GLN A C 1
ATOM 682 O O . GLN A 1 86 ? 10.114 -3.878 -9.116 1.00 93.00 86 GLN A O 1
ATOM 687 N N . SER A 1 87 ? 9.612 -1.914 -10.112 1.00 88.88 87 SER A N 1
ATOM 688 C CA . SER A 1 87 ? 9.921 -2.306 -11.486 1.00 88.88 87 SER A CA 1
ATOM 689 C C . SER A 1 87 ? 11.340 -1.871 -11.888 1.00 88.88 87 SER A C 1
ATOM 691 O O . SER A 1 87 ? 12.008 -1.132 -11.164 1.00 88.88 87 SER A O 1
ATOM 693 N N . LYS A 1 88 ? 11.827 -2.320 -13.054 1.00 86.19 88 LYS A N 1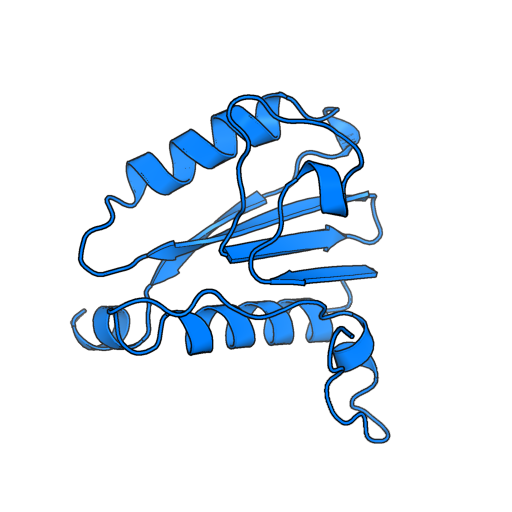
ATOM 694 C CA . LYS A 1 88 ? 13.196 -2.018 -13.530 1.00 86.19 88 LYS A CA 1
ATOM 695 C C . LYS A 1 88 ? 13.507 -0.520 -13.631 1.00 86.19 88 LYS A C 1
ATOM 697 O O . LYS A 1 88 ? 14.663 -0.135 -13.511 1.00 86.19 88 LYS A O 1
ATOM 702 N N . THR A 1 89 ? 12.497 0.304 -13.896 1.00 86.25 89 THR A N 1
ATOM 703 C CA . THR A 1 89 ? 12.648 1.750 -14.115 1.00 86.25 89 THR A CA 1
ATOM 704 C C . THR A 1 89 ? 12.365 2.584 -12.872 1.00 86.25 89 THR A C 1
ATOM 706 O O . THR A 1 89 ? 12.521 3.801 -12.918 1.00 86.25 89 THR A O 1
ATOM 709 N N . ASP A 1 90 ? 11.925 1.964 -11.777 1.00 88.56 90 ASP A N 1
ATOM 710 C CA . ASP A 1 90 ? 11.539 2.700 -10.580 1.00 88.56 90 ASP A CA 1
ATOM 711 C C . ASP A 1 90 ? 12.730 3.023 -9.686 1.00 88.56 90 ASP A C 1
ATOM 713 O O . ASP A 1 90 ? 13.599 2.189 -9.417 1.00 88.56 90 ASP A O 1
ATOM 717 N N . VAL A 1 91 ? 12.688 4.219 -9.107 1.00 91.25 91 VAL A N 1
ATOM 718 C CA . VAL A 1 91 ? 13.560 4.617 -8.006 1.00 91.25 91 VAL A CA 1
ATOM 719 C C . VAL A 1 91 ? 12.826 4.344 -6.695 1.00 91.25 91 VAL A C 1
ATOM 721 O O . VAL A 1 91 ? 11.824 4.987 -6.383 1.00 91.25 91 VAL A O 1
ATOM 724 N N . ARG A 1 92 ? 13.334 3.395 -5.897 1.00 91.44 92 ARG A N 1
ATOM 725 C CA . ARG A 1 92 ? 12.731 2.977 -4.615 1.00 91.44 92 ARG A CA 1
ATOM 726 C C . ARG A 1 92 ? 12.375 4.155 -3.701 1.00 91.44 92 ARG A C 1
ATOM 728 O O . ARG A 1 92 ? 11.318 4.138 -3.078 1.00 91.44 92 ARG A O 1
ATOM 735 N N . GLN A 1 93 ? 13.254 5.152 -3.619 1.00 93.25 93 GLN A N 1
ATOM 736 C CA . GLN A 1 93 ? 13.055 6.328 -2.774 1.00 93.25 93 GLN A CA 1
ATOM 737 C C . GLN A 1 93 ? 11.818 7.130 -3.202 1.00 93.25 93 GLN A C 1
ATOM 739 O O . GLN A 1 93 ? 10.991 7.472 -2.362 1.00 93.25 93 GLN A O 1
ATOM 744 N N . GLU A 1 94 ? 11.626 7.336 -4.505 1.00 94.69 94 GLU A N 1
ATOM 745 C CA . GLU A 1 94 ? 10.457 8.053 -5.017 1.00 94.69 94 GLU A CA 1
ATOM 746 C C . GLU A 1 94 ? 9.149 7.305 -4.726 1.00 94.69 94 GLU A C 1
ATOM 748 O O . GLU A 1 94 ? 8.137 7.928 -4.413 1.00 94.69 94 GLU A O 1
ATOM 753 N N . LEU A 1 95 ? 9.152 5.968 -4.798 1.00 93.75 95 LEU A N 1
ATOM 754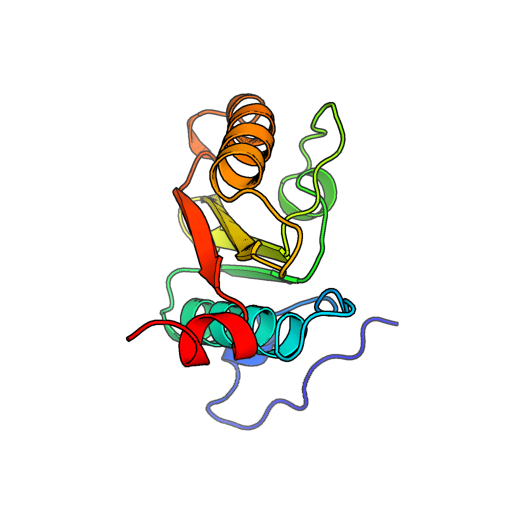 C CA . LEU A 1 95 ? 7.982 5.150 -4.452 1.00 93.75 95 LEU A CA 1
ATOM 755 C C . LEU A 1 95 ? 7.560 5.343 -2.986 1.00 93.75 95 LEU A C 1
ATOM 757 O O . LEU A 1 95 ? 6.366 5.472 -2.691 1.00 93.75 95 LEU A O 1
ATOM 761 N N . LEU A 1 96 ? 8.539 5.387 -2.077 1.00 95.06 96 LEU A N 1
ATOM 762 C CA . LEU A 1 96 ? 8.304 5.628 -0.653 1.00 95.06 96 LEU A CA 1
ATOM 763 C C . LEU A 1 96 ? 7.776 7.047 -0.419 1.00 95.06 96 LEU A C 1
ATOM 765 O O . LEU A 1 96 ? 6.710 7.203 0.172 1.00 95.06 96 LEU A O 1
ATOM 769 N N . GLU A 1 97 ? 8.455 8.066 -0.948 1.00 96.69 97 GLU A N 1
ATOM 770 C CA . GLU A 1 97 ? 8.091 9.477 -0.758 1.00 96.69 97 GLU A CA 1
ATOM 771 C C . GLU A 1 97 ? 6.674 9.789 -1.252 1.00 96.69 97 GLU A C 1
ATOM 773 O O . GLU A 1 97 ? 5.895 10.449 -0.559 1.00 96.69 97 GLU A O 1
ATOM 778 N N . ARG A 1 98 ? 6.290 9.252 -2.417 1.00 95.50 98 ARG A N 1
ATOM 779 C CA . ARG A 1 98 ? 4.941 9.424 -2.985 1.00 95.50 98 ARG A CA 1
ATOM 780 C C . ARG A 1 98 ? 3.852 8.821 -2.094 1.00 95.50 98 ARG A C 1
ATOM 782 O O . ARG A 1 98 ? 2.747 9.366 -2.026 1.00 95.50 98 ARG A O 1
ATOM 789 N N . ASN A 1 99 ? 4.139 7.705 -1.424 1.00 96.75 99 ASN A N 1
ATOM 790 C CA . ASN A 1 99 ? 3.205 7.091 -0.482 1.00 96.75 99 ASN A CA 1
ATOM 791 C C . ASN A 1 99 ? 3.210 7.776 0.876 1.00 96.75 99 ASN A C 1
ATOM 793 O O . ASN A 1 99 ? 2.153 7.884 1.491 1.00 96.75 99 ASN A O 1
ATOM 797 N N . GLU A 1 100 ? 4.347 8.293 1.328 1.00 97.38 100 GLU A N 1
ATOM 798 C CA . GLU A 1 100 ? 4.411 9.097 2.545 1.00 97.38 100 GLU A CA 1
ATOM 799 C C . GLU A 1 100 ? 3.594 10.381 2.399 1.00 97.38 100 GLU A C 1
ATOM 801 O O . GLU A 1 100 ? 2.828 10.724 3.298 1.00 97.38 100 GLU A O 1
ATOM 806 N N . GLU A 1 101 ? 3.706 11.061 1.255 1.00 97.69 101 GLU A N 1
ATOM 807 C CA . GLU A 1 101 ? 2.900 12.235 0.906 1.00 97.69 101 GLU A CA 1
ATOM 808 C C . GLU A 1 101 ? 1.394 11.932 0.992 1.00 97.69 101 GLU A C 1
ATOM 810 O O . GLU A 1 101 ? 0.633 12.703 1.580 1.00 97.69 101 GLU A O 1
ATOM 815 N N . ALA A 1 102 ? 0.956 10.791 0.451 1.00 97.12 102 ALA A N 1
ATOM 816 C CA . ALA A 1 102 ? -0.442 10.371 0.508 1.00 97.12 102 ALA A CA 1
ATOM 817 C C . ALA A 1 102 ? -0.878 9.946 1.918 1.00 97.12 102 ALA A C 1
ATOM 819 O O . ALA A 1 102 ? -1.949 10.336 2.382 1.00 97.12 102 ALA A O 1
ATOM 820 N N . MET A 1 103 ? -0.055 9.176 2.629 1.00 97.56 103 MET A N 1
ATOM 821 C CA . MET A 1 103 ? -0.386 8.656 3.955 1.00 97.56 103 MET A CA 1
ATOM 822 C C . MET A 1 103 ? -0.442 9.764 5.014 1.00 97.56 103 MET A C 1
ATOM 824 O O . MET A 1 103 ? -1.281 9.706 5.913 1.00 97.56 103 MET A O 1
ATOM 828 N N . LYS A 1 104 ? 0.366 10.825 4.875 1.00 97.88 104 LYS A N 1
ATOM 829 C CA . LYS A 1 104 ? 0.294 12.037 5.716 1.00 97.88 104 LYS A CA 1
ATOM 830 C C . LYS A 1 104 ? -1.048 12.772 5.600 1.00 97.88 104 LYS A C 1
ATOM 832 O O . LYS A 1 104 ? -1.404 13.504 6.518 1.00 97.88 104 LYS A O 1
ATOM 837 N N . GLN A 1 105 ? -1.810 12.556 4.527 1.00 98.06 105 GLN A N 1
ATOM 838 C CA . GLN A 1 105 ? -3.146 13.140 4.348 1.00 98.06 105 GLN A CA 1
ATOM 839 C C . GLN A 1 105 ? -4.254 12.315 5.025 1.00 98.06 105 GLN A C 1
ATOM 841 O O . GLN A 1 105 ? -5.380 12.791 5.154 1.00 98.06 105 GLN A O 1
ATOM 846 N N . LEU A 1 106 ? -3.961 11.092 5.484 1.00 97.62 106 LEU A N 1
ATOM 847 C CA . LEU A 1 106 ? -4.903 10.302 6.277 1.00 97.62 106 LEU A CA 1
ATOM 848 C C . LEU A 1 106 ? -4.955 10.799 7.733 1.00 97.62 106 LEU A C 1
ATOM 850 O O . LEU A 1 106 ? -3.949 11.326 8.232 1.00 97.62 106 LEU A O 1
ATOM 854 N N . PRO A 1 107 ? -6.072 10.566 8.454 1.00 97.88 107 PRO A N 1
ATOM 855 C CA . PRO A 1 107 ? -6.108 10.684 9.909 1.00 97.88 107 PRO A CA 1
ATOM 856 C C . PRO A 1 107 ? -4.978 9.876 10.547 1.00 97.88 107 PRO A C 1
ATOM 858 O O . PRO A 1 107 ? -4.679 8.771 10.098 1.00 97.88 107 PRO A O 1
ATOM 861 N N . GLU A 1 108 ? -4.359 10.406 11.601 1.00 97.75 108 GLU A N 1
ATOM 862 C CA . GLU A 1 108 ? -3.202 9.771 12.248 1.00 97.75 108 GLU A CA 1
ATOM 863 C C . GLU A 1 108 ? -3.493 8.334 12.702 1.00 97.75 108 GLU A C 1
ATOM 865 O O . GLU A 1 108 ? -2.669 7.441 12.505 1.00 97.75 108 GLU A O 1
ATOM 870 N N . SER A 1 109 ? -4.709 8.084 13.194 1.00 97.31 109 SER A N 1
ATOM 871 C CA . SER A 1 109 ? -5.182 6.756 13.600 1.00 97.31 109 SER A CA 1
ATOM 872 C C . SER A 1 109 ? -5.198 5.722 12.468 1.00 97.31 109 SER A C 1
ATOM 874 O O . SER A 1 109 ? -5.134 4.527 12.740 1.00 97.31 109 SER A O 1
ATOM 876 N N . MET A 1 110 ? -5.247 6.159 11.208 1.00 98.19 110 MET A N 1
ATOM 877 C CA . MET A 1 110 ? -5.260 5.285 10.033 1.00 98.19 110 MET A CA 1
ATOM 878 C C . MET A 1 110 ? -3.867 5.056 9.441 1.00 98.19 110 MET A C 1
ATOM 880 O O . MET A 1 110 ? -3.724 4.236 8.537 1.00 98.19 110 MET A O 1
ATOM 884 N N . ARG A 1 111 ? -2.829 5.764 9.894 1.00 98.19 111 ARG A N 1
ATOM 885 C CA . ARG A 1 111 ? -1.494 5.675 9.287 1.00 98.19 111 ARG A CA 1
ATOM 886 C C . ARG A 1 111 ? -0.793 4.391 9.726 1.00 98.19 111 ARG A C 1
ATOM 888 O O . ARG A 1 111 ? -0.564 4.163 10.917 1.00 98.19 111 ARG A O 1
ATOM 895 N N . GLY A 1 112 ? -0.475 3.545 8.753 1.00 98.00 112 GLY A N 1
ATOM 896 C CA . GLY A 1 112 ? 0.256 2.301 8.949 1.00 98.00 112 GLY A CA 1
ATOM 897 C C . GLY A 1 112 ? 1.673 2.372 8.390 1.00 98.00 112 GLY A C 1
ATOM 898 O O . GLY A 1 112 ? 2.393 3.352 8.569 1.00 98.00 112 GLY A O 1
ATOM 899 N N . ARG A 1 113 ? 2.097 1.277 7.770 1.00 97.88 113 ARG A N 1
ATOM 900 C CA . ARG A 1 113 ? 3.435 1.059 7.224 1.00 97.88 113 ARG A CA 1
ATOM 901 C C . ARG A 1 113 ? 3.427 1.261 5.717 1.00 97.88 113 ARG A C 1
ATOM 903 O O . ARG A 1 113 ? 2.544 0.767 5.022 1.00 97.88 113 ARG A O 1
ATOM 910 N N . ILE A 1 114 ? 4.485 1.887 5.224 1.00 97.88 114 ILE A N 1
ATOM 911 C CA . ILE A 1 114 ? 4.811 1.952 3.801 1.00 97.88 114 ILE A CA 1
ATOM 912 C C . ILE A 1 114 ? 6.001 1.029 3.583 1.00 97.88 114 ILE A C 1
ATOM 914 O O . ILE A 1 114 ? 7.000 1.104 4.301 1.00 97.88 114 ILE A O 1
ATOM 918 N N . GLN A 1 115 ? 5.879 0.114 2.633 1.00 96.75 115 GLN A N 1
ATOM 919 C CA . GLN A 1 115 ? 6.918 -0.854 2.320 1.00 96.75 115 GLN A CA 1
ATOM 920 C C . GLN A 1 115 ? 7.166 -0.903 0.818 1.00 96.75 115 GLN A C 1
ATOM 922 O O . GLN A 1 115 ? 6.323 -0.542 0.005 1.00 96.75 115 GLN A O 1
ATOM 927 N N . THR A 1 116 ? 8.340 -1.401 0.458 1.00 95.69 116 THR A N 1
ATOM 928 C CA . THR 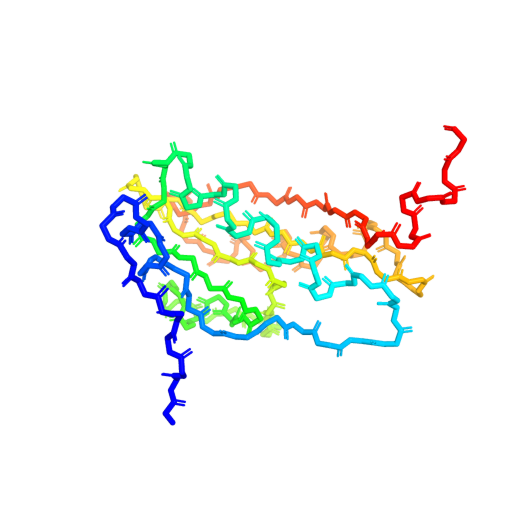A 1 116 ? 8.681 -1.743 -0.922 1.00 95.69 116 THR A CA 1
ATOM 929 C C . THR A 1 116 ? 9.004 -3.229 -1.007 1.00 95.69 116 THR A C 1
ATOM 931 O O . THR A 1 116 ? 9.460 -3.847 -0.034 1.00 95.69 116 THR A O 1
ATOM 934 N N . ARG A 1 117 ? 8.731 -3.823 -2.165 1.00 94.94 117 ARG A N 1
ATOM 935 C CA . ARG A 1 117 ? 9.167 -5.167 -2.549 1.00 94.94 117 ARG A CA 1
ATOM 936 C C . ARG A 1 117 ? 9.824 -5.086 -3.913 1.00 94.94 117 ARG A C 1
ATOM 938 O O . ARG A 1 117 ? 9.500 -4.214 -4.703 1.00 94.94 117 ARG A O 1
ATOM 945 N N . LEU A 1 118 ? 10.748 -5.990 -4.190 1.00 90.56 118 LEU A N 1
ATOM 946 C CA . LEU A 1 118 ? 11.300 -6.138 -5.530 1.00 90.56 118 LEU A CA 1
ATOM 947 C C . LEU A 1 118 ? 10.394 -7.058 -6.339 1.00 90.56 118 LEU A C 1
ATOM 949 O O . LEU A 1 118 ? 9.919 -8.060 -5.806 1.00 90.56 118 LEU A O 1
ATOM 953 N N . SER A 1 119 ? 10.193 -6.754 -7.616 1.00 88.19 119 SER A N 1
ATOM 954 C CA . SER A 1 119 ? 9.656 -7.737 -8.561 1.00 88.19 119 SER A CA 1
ATOM 955 C C . SER A 1 119 ? 10.573 -8.963 -8.643 1.00 88.19 119 SER A C 1
ATOM 957 O O . SER A 1 119 ? 11.779 -8.868 -8.403 1.00 88.19 119 SER A O 1
ATOM 959 N N . ARG A 1 120 ? 10.009 -10.128 -8.983 1.00 85.62 120 ARG A N 1
ATOM 960 C CA . ARG A 1 120 ? 10.751 -11.401 -9.020 1.00 85.62 120 ARG A CA 1
ATOM 961 C C . ARG A 1 120 ? 12.048 -11.312 -9.825 1.00 85.62 120 ARG A C 1
ATOM 963 O O . ARG A 1 120 ? 13.107 -11.616 -9.295 1.00 85.62 120 ARG A O 1
ATOM 970 N N . SER A 1 121 ? 11.975 -10.790 -11.049 1.00 84.62 121 SER A N 1
ATOM 971 C CA . SER A 1 121 ? 13.159 -10.658 -11.905 1.00 84.62 121 SER A CA 1
ATOM 972 C C . SER A 1 121 ? 14.248 -9.750 -11.325 1.00 84.62 121 SER A C 1
ATOM 974 O O . SER A 1 121 ? 15.417 -9.935 -11.651 1.00 84.62 121 SER A O 1
ATOM 976 N N . LEU A 1 122 ? 13.901 -8.777 -10.474 1.00 82.88 122 LEU A N 1
ATOM 977 C CA . LEU A 1 122 ? 14.878 -7.945 -9.768 1.00 82.88 122 LEU A CA 1
ATOM 978 C C . LEU A 1 122 ? 15.456 -8.637 -8.531 1.00 82.88 122 LEU A C 1
ATOM 980 O O . LEU A 1 122 ? 16.624 -8.413 -8.229 1.00 82.88 122 LEU A O 1
ATOM 984 N N . LYS A 1 123 ? 14.674 -9.472 -7.829 1.00 80.00 123 LYS A N 1
ATOM 985 C CA . LYS A 1 123 ? 15.189 -10.307 -6.726 1.00 80.00 123 LYS A CA 1
ATOM 986 C C . LYS A 1 123 ? 16.283 -11.245 -7.235 1.00 80.00 123 LYS A C 1
ATOM 988 O O . LYS A 1 123 ? 17.342 -11.314 -6.630 1.00 80.00 123 LYS A O 1
ATOM 993 N N . ASP A 1 124 ? 16.045 -11.881 -8.380 1.00 78.38 124 ASP A N 1
ATOM 994 C CA . ASP A 1 124 ? 16.962 -12.860 -8.980 1.00 78.38 124 ASP A CA 1
ATOM 995 C C . ASP A 1 124 ? 18.275 -12.230 -9.499 1.00 78.38 124 ASP A C 1
ATOM 997 O O . ASP A 1 124 ? 19.231 -12.940 -9.795 1.00 78.38 124 ASP A O 1
ATOM 1001 N N . GLN A 1 125 ? 18.335 -10.897 -9.618 1.00 75.50 125 GLN A N 1
ATOM 1002 C CA . GLN A 1 125 ? 19.532 -10.145 -10.024 1.00 75.50 125 GLN A CA 1
ATOM 1003 C C . GLN A 1 125 ? 20.369 -9.642 -8.837 1.00 75.50 125 GLN A C 1
ATOM 1005 O O . GLN A 1 125 ? 21.422 -9.041 -9.057 1.00 75.50 125 GLN A O 1
ATOM 1010 N N . GLN A 1 126 ? 19.912 -9.838 -7.596 1.00 62.78 126 GLN A N 1
ATOM 1011 C CA . GLN A 1 126 ? 20.700 -9.504 -6.410 1.00 62.78 126 GLN A CA 1
ATOM 1012 C C . GLN A 1 126 ? 21.562 -10.709 -5.997 1.00 62.78 126 GLN A C 1
ATOM 1014 O O . GLN A 1 126 ? 21.056 -11.830 -6.022 1.00 62.78 126 GLN A O 1
ATOM 1019 N N . PRO A 1 127 ? 22.854 -10.493 -5.683 1.00 50.41 127 PRO A N 1
ATOM 1020 C CA . PRO A 1 127 ? 23.790 -11.557 -5.318 1.00 50.41 127 PRO A CA 1
ATOM 1021 C C . PRO A 1 127 ? 23.457 -12.231 -3.982 1.00 50.41 127 PRO A C 1
ATOM 1023 O O . PRO A 1 127 ? 22.863 -11.562 -3.102 1.00 50.41 127 PRO A O 1
#

Foldseek 3Di:
DWDFDDADVVRCLSVQETDAADDDPAAQQRVVLVVVSSVVSVVLFFNHKYAQDWPCVVLVFAFVVTDTARMWTAGPQQAIEGEHEDGPPDDPVVQQVVVVSRLVSDDPSHHDYYYYHYGPVVVVVDD

Radius of gyration: 14.38 Å; chains: 1; bounding box: 42×40×33 Å

pLDDT: mean 92.08, std 10.59, range [40.03, 98.69]

Secondary structure (DSSP, 8-state):
--------TT-GGGGGEEE-PPP-SSTTHHHHHHHHHHHHHHTT-EEEEEES--HHHHHSPPPSS----SEEEEETTS-EEEEEEE-TT--HHHHHHHHHHHHTTS-GGGEEEEEEEE-HHHHTT--

Sequence (127 aa):
MEQGLNIRPGQEWKELIKGRPQVTGTEGHDFTSIEVAIEWAQSGLYKEIRLNRAYKTVTGVQTTPRRLPDVIGIRHDGKVDVVEVQSKTDVRQELLERNEEAMKQLPESMRGRIQTRLSRSLKDQQP